Protein AF-A0A7S4VWR3-F1 (afdb_monomer_lite)

Radius of gyration: 19.14 Å; chains: 1; bounding box: 46×29×58 Å

Structure (mmCIF, N/CA/C/O backbone):
data_AF-A0A7S4VWR3-F1
#
_entry.id   AF-A0A7S4VWR3-F1
#
loop_
_atom_site.group_PDB
_atom_site.id
_atom_site.type_symbol
_atom_site.label_atom_id
_atom_site.label_alt_id
_atom_site.label_comp_id
_atom_site.label_asym_id
_atom_site.label_entity_id
_atom_site.label_seq_id
_atom_site.pdbx_PDB_ins_code
_atom_site.Cartn_x
_atom_site.Cartn_y
_atom_site.Cartn_z
_atom_site.occupancy
_atom_site.B_iso_or_equiv
_atom_site.auth_seq_id
_atom_site.auth_comp_id
_atom_site.auth_asym_id
_atom_site.auth_atom_id
_atom_site.pdbx_PDB_model_num
ATOM 1 N N . LYS A 1 1 ? -1.486 16.994 3.038 1.00 81.00 1 LYS A N 1
ATOM 2 C CA . LYS A 1 1 ? -0.344 16.320 2.356 1.00 81.00 1 LYS A CA 1
ATOM 3 C C . LYS A 1 1 ? -0.329 14.797 2.551 1.00 81.00 1 LYS A C 1
ATOM 5 O O . LYS A 1 1 ? -0.173 14.110 1.554 1.00 81.00 1 LYS A O 1
ATOM 10 N N . ARG A 1 2 ? -0.484 14.253 3.775 1.00 89.75 2 ARG A N 1
ATOM 11 C CA . ARG A 1 2 ? -0.419 12.793 4.016 1.00 89.75 2 ARG A CA 1
ATOM 12 C C . ARG A 1 2 ? -1.554 12.006 3.342 1.00 89.75 2 ARG A C 1
ATOM 14 O O . ARG A 1 2 ? -1.257 11.167 2.505 1.00 89.75 2 ARG A O 1
ATOM 21 N N . ARG A 1 3 ? -2.817 12.353 3.617 1.00 93.12 3 ARG A N 1
ATOM 22 C CA . ARG A 1 3 ? -4.010 11.725 3.013 1.00 93.12 3 ARG A CA 1
ATOM 23 C C . ARG A 1 3 ? -3.920 11.581 1.488 1.00 93.12 3 ARG A C 1
ATOM 25 O O . ARG A 1 3 ? -4.077 10.490 0.964 1.00 93.12 3 ARG A O 1
ATOM 32 N N . PHE A 1 4 ? -3.550 12.658 0.794 1.00 95.44 4 PHE A N 1
ATOM 33 C CA . PHE A 1 4 ? -3.368 12.650 -0.662 1.00 95.44 4 PHE A CA 1
ATOM 34 C C . PHE A 1 4 ? -2.348 11.600 -1.146 1.00 95.44 4 PHE A C 1
ATOM 36 O O . PHE A 1 4 ? -2.576 10.936 -2.152 1.00 95.44 4 PHE A O 1
ATOM 43 N N . LYS A 1 5 ? -1.232 11.404 -0.423 1.00 96.75 5 LYS A N 1
ATOM 44 C CA . LYS A 1 5 ? -0.242 10.365 -0.763 1.00 96.75 5 LYS A CA 1
ATOM 45 C C . LYS A 1 5 ? -0.824 8.959 -0.624 1.00 96.75 5 LYS A C 1
ATOM 47 O O . LYS A 1 5 ? -0.541 8.108 -1.458 1.00 96.75 5 LYS A O 1
ATOM 52 N N . VAL A 1 6 ? -1.629 8.731 0.413 1.00 97.69 6 VAL A N 1
ATOM 53 C CA . VAL A 1 6 ? -2.290 7.443 0.664 1.00 97.69 6 VAL A CA 1
ATOM 54 C C . VAL A 1 6 ? -3.336 7.166 -0.415 1.00 97.69 6 VAL A C 1
ATOM 56 O O . VAL A 1 6 ? -3.371 6.074 -0.966 1.00 97.69 6 VAL A O 1
ATOM 59 N N . GLU A 1 7 ? -4.135 8.165 -0.791 1.00 96.75 7 GLU A N 1
ATOM 60 C CA . GLU A 1 7 ? -5.118 8.043 -1.875 1.00 96.75 7 GLU A CA 1
ATOM 61 C C . GLU A 1 7 ? -4.451 7.741 -3.227 1.00 96.75 7 GLU A C 1
ATOM 63 O O . GLU A 1 7 ? -4.922 6.881 -3.972 1.00 96.75 7 GLU A O 1
ATOM 68 N N . LEU A 1 8 ? -3.322 8.390 -3.535 1.00 97.44 8 LEU A N 1
ATOM 69 C CA . LEU A 1 8 ? -2.543 8.082 -4.737 1.00 97.44 8 LEU A CA 1
ATOM 70 C C . LEU A 1 8 ? -1.973 6.656 -4.690 1.00 97.44 8 LEU A C 1
ATOM 72 O O . LEU A 1 8 ? -2.063 5.925 -5.674 1.00 97.44 8 LEU A O 1
ATOM 76 N N . ALA A 1 9 ? -1.443 6.240 -3.539 1.00 98.25 9 ALA A N 1
ATOM 77 C CA . ALA A 1 9 ? -0.959 4.882 -3.316 1.00 98.25 9 ALA A CA 1
ATOM 78 C C . ALA A 1 9 ? -2.071 3.832 -3.496 1.00 98.25 9 ALA A C 1
ATOM 80 O O . ALA A 1 9 ? -1.865 2.827 -4.171 1.00 98.25 9 ALA A O 1
ATOM 81 N N . LEU A 1 10 ? -3.279 4.085 -2.985 1.00 98.06 10 LEU A N 1
ATOM 82 C CA . LEU A 1 10 ? -4.430 3.202 -3.190 1.00 98.06 10 LEU A CA 1
ATOM 83 C C . LEU A 1 10 ? -4.814 3.084 -4.666 1.00 98.06 10 LEU A C 1
ATOM 85 O O . LEU A 1 10 ? -5.166 1.993 -5.104 1.00 98.06 10 LEU A O 1
ATOM 89 N N . ARG A 1 11 ? -4.712 4.162 -5.455 1.00 97.62 11 ARG A N 1
ATOM 90 C CA . ARG A 1 11 ? -4.940 4.095 -6.911 1.00 97.62 11 ARG A CA 1
ATOM 91 C C . ARG A 1 11 ? -3.912 3.212 -7.611 1.00 97.62 11 ARG A C 1
ATOM 93 O O . ARG A 1 11 ? -4.296 2.418 -8.463 1.00 97.62 11 ARG A O 1
ATOM 100 N N . VAL A 1 12 ? -2.635 3.325 -7.241 1.00 98.06 12 VAL A N 1
ATOM 101 C CA . VAL A 1 12 ? -1.572 2.446 -7.758 1.00 98.06 12 VAL A CA 1
ATOM 102 C C . VAL A 1 12 ? -1.900 0.989 -7.449 1.00 98.06 12 VAL A C 1
ATOM 104 O O . VAL A 1 12 ? -1.913 0.162 -8.353 1.00 98.06 12 VAL A O 1
ATOM 107 N N . ILE A 1 13 ? -2.236 0.682 -6.193 1.00 97.81 13 ILE A N 1
ATOM 108 C CA . ILE A 1 13 ? -2.554 -0.689 -5.781 1.00 97.81 13 ILE A CA 1
ATOM 109 C C . ILE A 1 13 ? -3.785 -1.214 -6.527 1.00 97.81 13 ILE A C 1
ATOM 111 O O . ILE A 1 13 ? -3.745 -2.316 -7.069 1.00 97.81 13 ILE A O 1
ATOM 115 N N . LYS A 1 14 ? -4.854 -0.413 -6.614 1.00 96.81 14 LYS A N 1
ATOM 116 C CA . LYS A 1 14 ? -6.109 -0.790 -7.279 1.00 96.81 14 LYS A CA 1
ATOM 117 C C . LYS A 1 14 ? -5.917 -1.147 -8.755 1.00 96.81 14 LYS A C 1
ATOM 119 O O . LYS A 1 14 ? -6.597 -2.036 -9.253 1.00 96.81 14 LYS A O 1
ATOM 124 N N . ASN A 1 15 ? -5.006 -0.459 -9.438 1.00 96.56 15 ASN A N 1
ATOM 125 C CA . ASN A 1 15 ? -4.734 -0.664 -10.862 1.00 96.56 15 ASN A CA 1
ATOM 126 C C . ASN A 1 15 ? -3.581 -1.648 -11.123 1.00 96.56 15 ASN A C 1
ATOM 128 O O . ASN A 1 15 ? -3.258 -1.922 -12.279 1.00 96.56 15 ASN A O 1
ATOM 132 N N . SER A 1 16 ? -2.938 -2.158 -10.071 1.00 96.12 16 SER A N 1
ATOM 133 C CA . SER A 1 16 ? -1.789 -3.048 -10.202 1.00 96.12 16 SER A CA 1
ATOM 134 C C . SER A 1 16 ? -2.189 -4.434 -10.704 1.00 96.12 16 SER A C 1
ATOM 136 O O . SER A 1 16 ? -3.278 -4.945 -10.4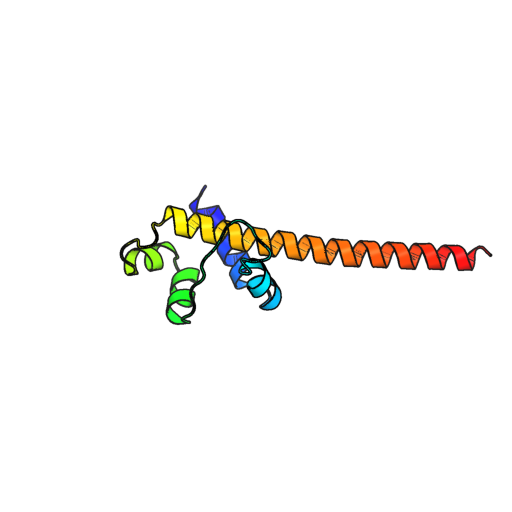35 1.00 96.12 16 SER A O 1
ATOM 138 N N . ARG A 1 17 ? -1.276 -5.077 -11.436 1.00 95.06 17 ARG A N 1
ATOM 139 C CA . ARG A 1 17 ? -1.461 -6.468 -11.866 1.00 95.06 17 ARG A CA 1
ATOM 140 C C . ARG A 1 17 ? -1.278 -7.421 -10.675 1.00 95.06 17 ARG A C 1
ATOM 142 O O . ARG A 1 17 ? -0.358 -7.194 -9.886 1.00 95.06 17 ARG A O 1
ATOM 149 N N . PRO A 1 18 ? -2.027 -8.540 -10.597 1.00 94.38 18 PRO A N 1
ATOM 150 C CA . PRO A 1 18 ? -1.938 -9.486 -9.478 1.00 94.38 18 PRO A CA 1
ATOM 151 C C . PRO A 1 18 ? -0.511 -9.943 -9.144 1.00 94.38 18 PRO A C 1
ATOM 153 O O . PRO A 1 18 ? -0.123 -9.951 -7.983 1.00 94.38 18 PRO A O 1
ATOM 156 N N . MET A 1 19 ? 0.311 -10.219 -10.161 1.00 94.88 19 MET A N 1
ATOM 157 C CA . MET A 1 19 ? 1.711 -10.633 -9.981 1.00 94.88 19 MET A CA 1
ATOM 158 C C . MET A 1 19 ? 2.587 -9.560 -9.305 1.00 94.88 19 MET A C 1
ATOM 160 O O . MET A 1 19 ? 3.513 -9.882 -8.561 1.00 94.88 19 MET A O 1
ATOM 164 N N . LEU A 1 20 ? 2.330 -8.273 -9.567 1.00 96.12 20 LEU A N 1
ATOM 165 C CA . LEU A 1 20 ? 3.057 -7.178 -8.913 1.00 96.12 20 LEU A CA 1
ATOM 166 C C . LEU A 1 20 ? 2.636 -7.056 -7.454 1.00 96.12 20 LEU A C 1
ATO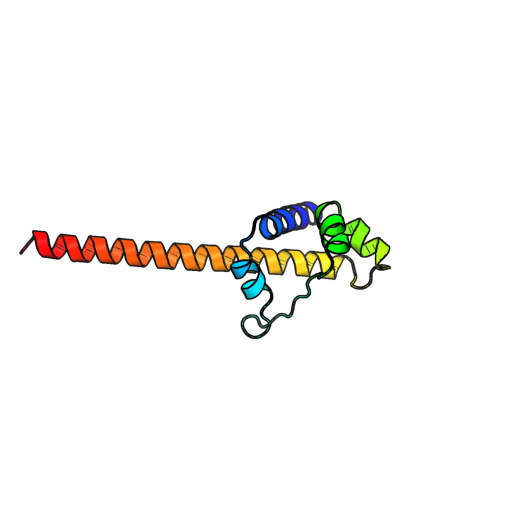M 168 O O . LEU A 1 20 ? 3.483 -6.842 -6.590 1.00 96.12 20 LEU A O 1
ATOM 172 N N . MET A 1 21 ? 1.342 -7.240 -7.193 1.00 95.81 21 MET A N 1
ATOM 173 C CA . MET A 1 21 ? 0.798 -7.231 -5.845 1.00 95.81 21 MET A CA 1
ATOM 174 C C . MET A 1 21 ? 1.359 -8.383 -5.008 1.00 95.81 21 MET A C 1
ATOM 176 O O . MET A 1 21 ? 1.881 -8.150 -3.923 1.00 95.81 21 MET A O 1
ATOM 180 N N . GLU A 1 22 ? 1.346 -9.608 -5.536 1.00 94.56 22 GLU A N 1
ATOM 181 C CA . GLU A 1 22 ? 1.926 -10.784 -4.876 1.00 94.56 22 GLU A CA 1
ATOM 182 C C . GLU A 1 22 ? 3.394 -10.544 -4.504 1.00 94.56 22 GLU A C 1
ATOM 184 O O . GLU A 1 22 ? 3.798 -10.738 -3.357 1.00 94.56 22 GLU A O 1
ATOM 189 N N . ARG A 1 23 ? 4.18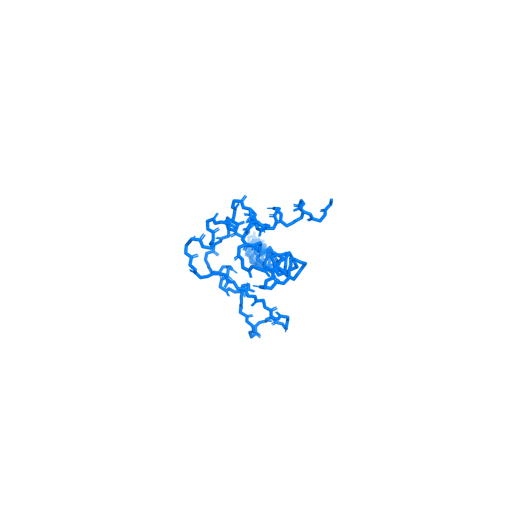0 -10.010 -5.445 1.00 94.69 23 ARG A N 1
ATOM 190 C CA . ARG A 1 23 ? 5.588 -9.693 -5.202 1.00 94.69 23 ARG A CA 1
ATOM 191 C C . ARG A 1 23 ? 5.781 -8.577 -4.174 1.00 94.69 23 ARG A C 1
ATOM 193 O O . ARG A 1 23 ? 6.707 -8.656 -3.375 1.00 94.69 23 ARG A O 1
ATOM 200 N N . ALA A 1 24 ? 4.928 -7.553 -4.176 1.00 96.12 24 ALA A N 1
ATOM 201 C CA . ALA A 1 24 ? 4.995 -6.459 -3.208 1.00 96.12 24 ALA A CA 1
ATOM 202 C C . ALA A 1 24 ? 4.708 -6.924 -1.769 1.00 96.12 24 ALA A C 1
ATOM 204 O O . ALA A 1 24 ? 5.245 -6.347 -0.816 1.00 96.12 24 ALA A O 1
ATOM 205 N N . LEU A 1 25 ? 3.888 -7.965 -1.606 1.00 95.94 25 LEU A N 1
ATOM 206 C CA . LEU A 1 25 ? 3.541 -8.552 -0.311 1.00 95.94 25 LEU A CA 1
ATOM 207 C C . LEU A 1 25 ? 4.559 -9.591 0.186 1.00 95.94 25 LEU A C 1
ATOM 209 O O . LEU A 1 25 ? 4.551 -9.924 1.371 1.00 95.94 25 LEU A O 1
ATOM 213 N N . ASP A 1 26 ? 5.450 -10.086 -0.676 1.00 93.75 26 ASP A N 1
ATOM 214 C CA . ASP A 1 26 ? 6.400 -11.141 -0.325 1.00 93.75 26 ASP A CA 1
ATOM 215 C C . ASP A 1 26 ? 7.440 -10.675 0.716 1.00 93.75 26 ASP A C 1
ATOM 217 O O . ASP A 1 26 ? 8.369 -9.901 0.446 1.00 93.75 26 ASP A O 1
ATOM 221 N N . GLY A 1 27 ? 7.299 -11.202 1.934 1.00 87.69 27 GLY A N 1
ATOM 222 C CA . GLY A 1 27 ? 8.186 -10.933 3.064 1.00 87.69 27 GLY A CA 1
ATOM 223 C C . GLY A 1 27 ? 9.576 -11.572 2.963 1.00 87.69 27 GLY A C 1
ATOM 224 O O . GLY A 1 27 ? 10.440 -11.230 3.766 1.00 87.69 27 GLY A O 1
ATOM 225 N N . LYS A 1 28 ? 9.824 -12.477 2.007 1.00 90.38 28 LYS A N 1
ATOM 226 C CA . LYS A 1 28 ? 11.174 -13.003 1.728 1.00 90.38 28 LYS A CA 1
ATOM 227 C C . LYS A 1 28 ? 11.993 -12.023 0.894 1.00 90.38 28 LYS A C 1
ATOM 229 O O . LYS A 1 28 ? 13.209 -11.953 1.041 1.00 90.38 28 LYS A O 1
ATOM 234 N N . ILE A 1 29 ? 11.325 -11.265 0.027 1.00 89.69 29 ILE A N 1
ATOM 235 C CA . ILE A 1 29 ? 11.961 -10.277 -0.851 1.00 89.69 29 ILE A CA 1
ATOM 236 C C . ILE A 1 29 ? 12.226 -8.982 -0.087 1.00 89.69 29 ILE A C 1
ATOM 238 O O . ILE A 1 29 ? 13.275 -8.356 -0.247 1.00 89.69 29 ILE A O 1
ATOM 242 N N . HIS A 1 30 ? 11.277 -8.565 0.748 1.00 91.44 30 HIS A N 1
ATOM 243 C CA . HIS A 1 30 ? 11.334 -7.274 1.414 1.00 91.44 30 HIS A CA 1
ATOM 244 C C . HIS A 1 30 ? 11.564 -7.402 2.921 1.00 91.44 30 HIS A C 1
ATOM 246 O O . HIS A 1 30 ? 10.787 -8.034 3.628 1.00 91.44 30 HIS A O 1
ATOM 252 N N . LYS A 1 31 ? 12.585 -6.700 3.437 1.00 88.81 31 LYS A N 1
ATOM 25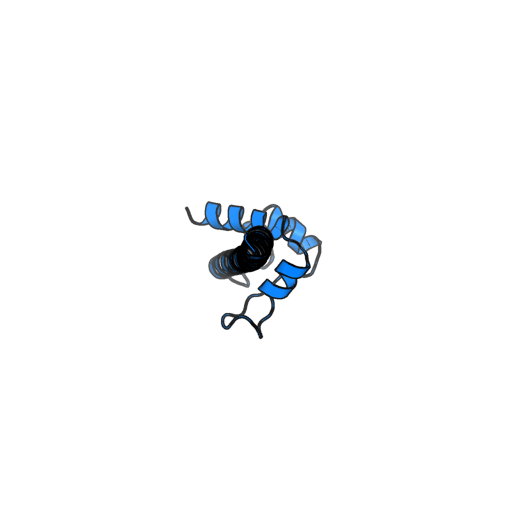3 C CA . LYS A 1 31 ? 12.931 -6.700 4.873 1.00 88.81 31 LYS A CA 1
ATOM 254 C C . LYS A 1 31 ? 11.800 -6.189 5.773 1.00 88.81 31 LYS A C 1
ATOM 256 O O . LYS A 1 31 ? 11.565 -6.743 6.842 1.00 88.81 31 LYS A O 1
ATOM 261 N N . LYS A 1 32 ? 11.110 -5.116 5.365 1.00 91.38 32 LYS A N 1
ATOM 262 C CA . LYS A 1 32 ? 9.966 -4.576 6.116 1.00 91.38 32 LYS A CA 1
ATOM 263 C C . LYS A 1 32 ? 8.734 -5.428 5.820 1.00 91.38 32 LYS A C 1
ATOM 265 O O . LYS A 1 32 ? 8.354 -5.561 4.659 1.00 91.38 32 LYS A O 1
ATOM 270 N N . ARG A 1 33 ? 8.096 -5.994 6.841 1.00 93.44 33 ARG A N 1
ATOM 271 C CA . ARG A 1 33 ? 6.832 -6.715 6.651 1.00 93.44 33 ARG A CA 1
ATOM 272 C C . ARG A 1 33 ? 5.698 -5.726 6.387 1.00 93.44 33 ARG A C 1
ATOM 274 O O . ARG A 1 33 ? 5.741 -4.593 6.859 1.00 93.44 33 ARG A O 1
ATOM 281 N N . VAL A 1 34 ? 4.733 -6.165 5.592 1.00 96.62 34 VAL A N 1
ATOM 282 C CA . VAL A 1 34 ? 3.497 -5.446 5.271 1.00 96.62 34 VAL A CA 1
ATOM 283 C C . VAL A 1 34 ? 2.334 -6.414 5.434 1.00 96.62 34 VAL A C 1
ATOM 285 O O . VAL A 1 34 ? 2.531 -7.627 5.343 1.00 96.62 34 VAL A O 1
ATOM 288 N N . PHE A 1 35 ? 1.138 -5.893 5.670 1.00 95.12 35 PHE A N 1
ATOM 289 C CA . PHE A 1 35 ? -0.088 -6.684 5.720 1.00 95.12 35 PHE A CA 1
ATOM 290 C C . PHE A 1 35 ? -1.039 -6.284 4.597 1.00 95.12 35 PHE A C 1
ATOM 292 O O . PHE A 1 35 ? -0.949 -5.191 4.035 1.00 95.12 35 PHE A O 1
ATOM 299 N N . TRP A 1 36 ? -1.966 -7.181 4.274 1.00 95.62 36 TRP A N 1
ATOM 300 C CA . TRP A 1 36 ? -3.008 -6.916 3.294 1.00 95.62 36 TRP A CA 1
ATOM 301 C C . TRP A 1 36 ? -4.328 -7.562 3.695 1.00 95.62 36 TRP A C 1
ATOM 303 O O . TRP A 1 36 ? -4.339 -8.607 4.348 1.00 95.62 36 TRP A O 1
ATOM 313 N N . TYR A 1 37 ? -5.424 -6.927 3.292 1.00 94.06 37 TYR A N 1
ATOM 314 C CA . TYR A 1 37 ? -6.781 -7.395 3.551 1.00 94.06 37 TYR A CA 1
ATOM 315 C C . TYR A 1 37 ? -7.172 -8.473 2.539 1.00 94.06 37 TYR A C 1
ATOM 317 O O . TYR A 1 37 ? -6.764 -8.418 1.375 1.00 94.06 37 TYR A O 1
ATOM 325 N N . LYS A 1 38 ? -7.932 -9.473 2.990 1.00 90.31 38 LYS A N 1
ATOM 326 C CA . LYS A 1 38 ? -8.255 -10.661 2.184 1.00 90.31 38 LYS A CA 1
ATOM 327 C C . LYS A 1 38 ? -9.702 -10.684 1.718 1.00 90.31 38 LYS A C 1
ATOM 329 O O . LYS A 1 38 ? -9.962 -11.213 0.641 1.00 90.31 38 LYS A O 1
ATOM 334 N N . SER A 1 39 ? -10.630 -10.159 2.517 1.00 95.31 39 SER A N 1
ATOM 335 C CA . SER A 1 39 ? -12.041 -10.176 2.143 1.00 95.31 39 SER A CA 1
ATOM 336 C C . SER A 1 39 ? -12.341 -9.096 1.109 1.00 95.31 39 SER A C 1
ATOM 338 O O . SER A 1 39 ? -11.713 -8.032 1.074 1.00 95.31 39 SER A O 1
ATOM 340 N N . LYS A 1 40 ? -13.321 -9.371 0.249 1.00 94.12 40 LYS A N 1
ATOM 341 C CA . LYS A 1 40 ? -13.761 -8.410 -0.761 1.00 94.12 40 LYS A CA 1
ATOM 342 C C . LYS A 1 40 ? -14.386 -7.185 -0.096 1.00 94.12 40 LYS A C 1
ATOM 344 O O . LYS A 1 40 ? -14.146 -6.065 -0.527 1.00 94.12 40 LYS A O 1
ATOM 349 N N . GLU A 1 41 ? -15.117 -7.400 0.988 1.00 94.81 41 GLU A N 1
ATOM 350 C CA . GLU A 1 41 ? -15.806 -6.375 1.761 1.00 94.81 41 GLU A CA 1
ATOM 351 C C . GLU A 1 41 ? -14.813 -5.387 2.385 1.00 94.81 41 GLU A C 1
ATOM 353 O O . GLU A 1 41 ? -14.996 -4.174 2.274 1.00 94.81 41 GLU A O 1
ATOM 358 N N . GLU A 1 42 ? -13.726 -5.879 2.992 1.00 94.88 42 GLU A N 1
ATOM 359 C CA . GLU A 1 42 ? -12.658 -5.021 3.522 1.00 94.88 42 GLU A CA 1
ATOM 360 C C . GLU A 1 42 ? -11.996 -4.207 2.412 1.00 94.88 42 GLU A C 1
ATOM 362 O O . GLU A 1 42 ? -11.752 -3.014 2.590 1.00 94.88 42 GLU A O 1
ATOM 367 N N . LEU A 1 43 ? -11.719 -4.830 1.264 1.00 95.88 43 LEU A N 1
ATOM 368 C CA . LEU A 1 43 ? -11.089 -4.161 0.127 1.00 95.88 43 LEU A CA 1
ATOM 369 C C . LEU A 1 43 ? -12.004 -3.090 -0.482 1.00 95.88 43 LEU A C 1
ATOM 371 O O . LEU A 1 43 ? -11.545 -1.982 -0.766 1.00 95.88 43 LEU A O 1
ATOM 375 N N . ASP A 1 44 ? -13.298 -3.370 -0.628 1.00 96.38 44 ASP A N 1
ATOM 376 C CA . ASP A 1 44 ? -14.280 -2.407 -1.130 1.00 96.38 44 ASP A CA 1
ATOM 377 C C . ASP A 1 44 ? -14.365 -1.181 -0.207 1.00 96.38 44 ASP A C 1
ATOM 379 O O . ASP A 1 44 ? -14.358 -0.034 -0.674 1.00 96.38 44 ASP A O 1
ATOM 383 N N . VAL A 1 45 ? -14.364 -1.400 1.113 1.00 96.56 45 VAL A N 1
ATOM 384 C CA . VAL A 1 45 ? -14.327 -0.308 2.096 1.00 96.56 45 VAL A CA 1
ATOM 385 C C . VAL A 1 45 ? -12.983 0.418 2.053 1.00 96.56 45 VAL A C 1
ATOM 387 O O . VAL A 1 45 ? -12.985 1.646 2.025 1.00 96.56 45 VAL A O 1
ATOM 390 N N . LEU A 1 46 ? -11.852 -0.293 1.974 1.00 96.50 46 LEU A N 1
ATOM 391 C CA . LEU A 1 46 ? -10.506 0.287 1.888 1.00 96.50 46 LEU A CA 1
ATOM 392 C C . LEU A 1 46 ? -10.397 1.287 0.735 1.00 96.50 46 LEU A C 1
ATOM 394 O O . LEU A 1 46 ? -9.933 2.413 0.920 1.00 96.50 46 LEU A O 1
ATOM 398 N N . PHE A 1 47 ? -10.820 0.872 -0.462 1.00 96.25 47 PHE A N 1
ATOM 399 C CA . PHE A 1 47 ? -10.706 1.690 -1.667 1.00 96.25 47 PHE A CA 1
ATOM 400 C C . PHE A 1 47 ? -11.717 2.836 -1.711 1.00 96.25 47 PHE A C 1
ATOM 402 O O . PHE A 1 47 ? -11.467 3.830 -2.395 1.00 96.25 47 PHE A O 1
ATOM 409 N N . LYS A 1 48 ? -12.839 2.723 -0.993 1.00 95.50 48 LYS A N 1
ATOM 410 C CA . LYS A 1 48 ? -13.793 3.823 -0.818 1.00 95.50 48 LYS A CA 1
ATOM 411 C C . LYS A 1 48 ? -13.303 4.832 0.223 1.00 95.50 48 LYS A C 1
ATOM 413 O O . LYS A 1 48 ? -13.378 6.036 -0.004 1.00 95.50 48 LYS A O 1
ATOM 418 N N . SER A 1 49 ? -12.832 4.345 1.368 1.00 95.50 49 SER A N 1
ATOM 419 C CA . SER A 1 49 ? -12.304 5.135 2.476 1.00 95.50 49 SER A CA 1
ATOM 420 C C . SER A 1 49 ? -11.499 4.252 3.433 1.00 95.50 49 SER A C 1
ATOM 422 O O . SER A 1 49 ? -12.056 3.549 4.279 1.00 95.50 49 SER A O 1
ATOM 424 N N . TYR A 1 50 ? -10.170 4.348 3.360 1.00 95.38 50 TYR A N 1
ATOM 425 C CA . TYR A 1 50 ? -9.288 3.640 4.291 1.00 95.38 50 TYR A CA 1
ATOM 426 C C . TYR A 1 50 ? -9.530 4.056 5.746 1.00 95.38 50 TYR A C 1
ATOM 428 O O . TYR A 1 50 ? -9.446 3.219 6.634 1.00 95.38 50 TYR A O 1
ATOM 436 N N . TYR A 1 51 ? -9.891 5.321 5.996 1.00 95.94 51 TYR A N 1
ATOM 437 C CA . TYR A 1 51 ? -10.207 5.799 7.342 1.00 95.94 51 TYR A CA 1
ATOM 438 C C . TYR A 1 51 ? -11.412 5.060 7.932 1.00 95.94 51 TYR A C 1
ATOM 440 O O . TYR A 1 51 ? -11.337 4.587 9.060 1.00 95.94 51 TYR A O 1
ATOM 448 N N . MET A 1 52 ? -12.484 4.887 7.148 1.00 96.19 52 MET A N 1
ATOM 449 C CA . MET A 1 52 ? -13.665 4.139 7.595 1.00 96.19 52 MET A CA 1
ATOM 450 C C . MET A 1 52 ? -13.349 2.673 7.884 1.00 96.19 52 MET A C 1
ATOM 452 O O . MET A 1 52 ? -13.927 2.094 8.799 1.00 96.19 52 MET A O 1
ATOM 456 N N . LEU A 1 53 ? -12.460 2.051 7.102 1.00 96.00 53 LEU A N 1
ATOM 457 C CA . LEU A 1 53 ? -12.035 0.682 7.386 1.00 96.00 53 LEU A CA 1
ATOM 458 C C . LEU A 1 53 ? -11.327 0.611 8.744 1.00 96.00 53 LEU A C 1
ATOM 460 O O . LEU A 1 53 ? -11.668 -0.229 9.570 1.00 96.00 53 LEU A O 1
ATOM 464 N N . VAL A 1 54 ? -10.373 1.513 8.983 1.00 96.12 54 VAL A N 1
ATOM 465 C CA . VAL A 1 54 ? -9.616 1.564 10.240 1.00 96.12 54 VAL A CA 1
ATOM 466 C C . VAL A 1 54 ? -10.529 1.845 11.431 1.00 96.12 54 VAL A C 1
ATOM 468 O O . VAL A 1 54 ? -10.410 1.179 12.454 1.00 96.12 54 VAL A O 1
ATOM 471 N N . GLU A 1 55 ? -11.474 2.771 11.288 1.00 96.75 55 GLU A N 1
ATOM 472 C CA . GLU A 1 55 ? -12.482 3.074 12.307 1.00 96.75 55 GLU A CA 1
ATOM 473 C C . GLU A 1 55 ? -13.344 1.844 12.642 1.00 96.75 55 GLU A C 1
ATOM 475 O O . GLU A 1 55 ? -13.514 1.516 13.814 1.00 96.75 55 GLU A O 1
ATOM 480 N N . ARG A 1 56 ? -13.816 1.098 11.631 1.00 94.94 56 ARG A N 1
ATOM 481 C CA . ARG A 1 56 ? -14.590 -0.147 11.825 1.00 94.94 56 ARG A CA 1
ATOM 482 C C . ARG A 1 56 ? -13.803 -1.248 12.524 1.00 94.94 56 ARG A C 1
ATOM 484 O O . ARG A 1 56 ? -14.389 -2.036 13.257 1.00 94.94 56 ARG A O 1
ATOM 491 N N . MET A 1 57 ? -12.493 -1.297 12.308 1.00 93.25 57 MET A N 1
ATOM 492 C CA . MET A 1 57 ? -11.590 -2.219 13.002 1.00 93.25 57 MET A CA 1
ATOM 493 C C . MET A 1 57 ? -11.167 -1.696 14.384 1.00 93.25 57 MET A C 1
ATOM 495 O O . MET A 1 57 ? -10.248 -2.234 14.997 1.00 93.25 57 MET A O 1
ATOM 499 N N . GLY A 1 58 ? -11.792 -0.622 14.877 1.00 95.25 58 GLY A N 1
ATOM 500 C CA . GLY A 1 58 ? -11.478 -0.037 16.176 1.00 95.25 58 GLY A CA 1
ATOM 501 C C . GLY A 1 58 ? -10.054 0.507 16.254 1.00 95.25 58 GLY A C 1
ATOM 502 O O . GLY A 1 58 ? -9.452 0.461 17.320 1.00 95.25 58 GLY A O 1
ATOM 503 N N . PHE A 1 59 ? -9.495 0.978 15.136 1.00 94.62 59 PHE A N 1
ATOM 504 C CA . PHE A 1 59 ? -8.116 1.463 15.021 1.00 94.62 59 PHE A CA 1
ATOM 505 C C . PHE A 1 59 ? -7.044 0.412 15.347 1.00 94.62 59 PHE A C 1
ATOM 507 O O . PHE A 1 59 ? -5.966 0.750 15.837 1.00 94.62 59 PHE A O 1
ATOM 514 N N . HIS A 1 60 ? -7.326 -0.854 15.030 1.00 93.19 60 HIS A N 1
ATOM 515 C CA . HIS A 1 60 ? -6.373 -1.956 15.114 1.00 93.19 60 HIS A CA 1
ATOM 516 C C . HIS A 1 60 ? -6.193 -2.603 13.725 1.00 93.19 60 HIS A C 1
ATOM 518 O O . HIS A 1 60 ? -7.073 -3.346 13.292 1.00 93.19 60 HIS A O 1
ATOM 524 N N . PRO A 1 61 ? -5.078 -2.351 13.007 1.00 94.00 61 PRO A N 1
ATOM 525 C CA . PRO A 1 61 ? -3.927 -1.517 13.385 1.00 94.00 61 PRO A CA 1
ATOM 526 C C . PRO A 1 61 ? -4.220 -0.001 13.401 1.00 94.00 61 PRO A C 1
ATOM 528 O O . PRO A 1 61 ? -5.180 0.446 12.763 1.00 94.00 61 PRO A O 1
ATOM 531 N N . PRO A 1 62 ? -3.382 0.814 14.074 1.00 97.00 62 PRO A N 1
ATOM 532 C CA . PRO A 1 62 ? -3.530 2.265 14.097 1.00 97.00 62 PRO A CA 1
ATOM 533 C C . PRO A 1 62 ? -3.514 2.886 12.699 1.00 97.00 62 PRO A C 1
ATOM 535 O O . PRO A 1 62 ? -2.816 2.425 11.794 1.00 97.00 62 PRO A O 1
ATOM 538 N N . LEU A 1 63 ? -4.210 4.017 12.540 1.00 96.88 63 LEU A N 1
ATOM 539 C CA . LEU A 1 63 ? -4.337 4.698 11.247 1.00 96.88 63 LEU A CA 1
ATOM 540 C C . LEU A 1 63 ? -2.983 4.977 10.582 1.00 96.88 63 LEU A C 1
ATOM 542 O O . LEU A 1 63 ? -2.825 4.720 9.393 1.00 96.88 63 LEU A O 1
ATOM 546 N N . PHE A 1 64 ? -1.999 5.472 11.338 1.00 96.25 64 PHE A N 1
ATOM 547 C CA . PHE A 1 64 ? -0.688 5.807 10.777 1.00 96.25 64 PHE A CA 1
ATOM 548 C C . PHE A 1 64 ? 0.046 4.573 10.228 1.00 96.25 64 PHE A C 1
ATOM 550 O O . PHE A 1 64 ? 0.769 4.691 9.240 1.00 96.25 64 PHE A O 1
ATOM 557 N N . GLU A 1 65 ? -0.143 3.406 10.847 1.00 97.12 65 GLU A N 1
ATOM 558 C CA . GLU A 1 65 ? 0.474 2.151 10.424 1.00 97.12 65 GLU A CA 1
ATOM 559 C C . GLU A 1 65 ? -0.176 1.652 9.134 1.00 97.12 65 GLU A C 1
ATOM 561 O O . GLU A 1 65 ? 0.517 1.273 8.192 1.00 97.12 65 GLU A O 1
ATOM 566 N N . VAL A 1 66 ? -1.504 1.754 9.041 1.00 97.56 66 VAL A N 1
ATOM 567 C CA . VAL A 1 66 ? -2.260 1.436 7.822 1.00 97.56 66 VAL A CA 1
ATOM 568 C C . VAL A 1 66 ? -1.847 2.353 6.669 1.00 97.56 66 VAL A C 1
ATOM 570 O O . VAL A 1 66 ? -1.580 1.877 5.565 1.00 97.56 66 VAL A O 1
ATOM 573 N N . GLU A 1 67 ? -1.735 3.660 6.919 1.00 97.75 67 GLU A N 1
ATOM 574 C CA . GLU A 1 67 ? -1.271 4.639 5.931 1.00 97.75 67 GLU A CA 1
ATOM 575 C C . GLU A 1 67 ? 0.146 4.327 5.433 1.00 97.75 67 GLU A C 1
ATOM 577 O O . GLU A 1 67 ? 0.399 4.343 4.226 1.00 97.75 67 GLU A O 1
ATOM 582 N N . GLU A 1 68 ? 1.075 4.035 6.347 1.00 97.62 68 GLU A N 1
ATOM 583 C CA . GLU A 1 68 ? 2.452 3.699 5.990 1.00 97.62 68 GLU A CA 1
ATOM 584 C C . GLU A 1 68 ? 2.520 2.386 5.199 1.00 97.62 68 GLU A C 1
ATOM 586 O O . GLU A 1 68 ? 3.194 2.315 4.167 1.00 97.62 68 GLU A O 1
ATOM 591 N N . ASN A 1 69 ? 1.778 1.370 5.639 1.00 98.06 69 ASN A N 1
ATOM 592 C CA . ASN A 1 69 ? 1.684 0.072 4.986 1.00 98.06 69 ASN A CA 1
ATOM 593 C C . ASN A 1 69 ? 1.213 0.208 3.527 1.00 98.06 69 ASN A C 1
ATOM 595 O O . ASN A 1 69 ? 1.869 -0.297 2.615 1.00 98.06 69 ASN A O 1
ATOM 599 N N . ILE A 1 70 ? 0.141 0.973 3.291 1.00 98.31 70 ILE A N 1
ATOM 600 C CA . ILE A 1 70 ? -0.382 1.267 1.947 1.00 98.31 70 ILE A CA 1
ATOM 601 C C . ILE A 1 70 ? 0.688 1.936 1.074 1.00 98.31 70 ILE A C 1
ATOM 603 O O . ILE A 1 70 ? 0.911 1.521 -0.064 1.00 98.31 70 ILE A O 1
ATOM 607 N N . ILE A 1 71 ? 1.380 2.953 1.597 1.00 98.25 71 ILE A N 1
ATOM 608 C CA . ILE A 1 71 ? 2.414 3.681 0.846 1.00 98.25 71 ILE A CA 1
ATOM 609 C C . ILE A 1 71 ? 3.572 2.752 0.462 1.00 98.25 71 ILE A C 1
ATOM 611 O O . ILE A 1 71 ? 4.072 2.822 -0.662 1.00 98.25 71 ILE A O 1
ATOM 615 N N . ILE A 1 72 ? 3.996 1.871 1.370 1.00 98.12 72 ILE A N 1
ATOM 616 C CA . ILE A 1 72 ? 5.085 0.922 1.116 1.00 98.12 72 ILE A CA 1
ATOM 617 C C . ILE A 1 72 ? 4.701 -0.072 0.021 1.00 98.12 72 ILE A C 1
ATOM 619 O O . ILE A 1 72 ? 5.514 -0.326 -0.868 1.00 98.12 72 ILE A O 1
ATOM 623 N N . ILE A 1 73 ? 3.486 -0.619 0.065 1.00 98.38 73 ILE A N 1
ATOM 624 C CA . ILE A 1 73 ? 3.009 -1.566 -0.951 1.00 98.38 73 ILE A CA 1
ATOM 625 C C . ILE A 1 73 ? 2.996 -0.896 -2.326 1.00 98.38 73 ILE A C 1
ATOM 627 O O . ILE A 1 73 ? 3.578 -1.425 -3.271 1.00 98.38 73 ILE A O 1
ATOM 631 N N . ALA A 1 74 ? 2.420 0.303 -2.429 1.00 98.44 74 ALA A N 1
ATOM 632 C CA . ALA A 1 74 ? 2.401 1.058 -3.682 1.00 98.44 74 ALA A CA 1
ATOM 633 C C . ALA A 1 74 ? 3.814 1.349 -4.203 1.00 98.44 74 ALA A C 1
ATOM 635 O O . ALA A 1 74 ? 4.081 1.177 -5.390 1.00 98.44 74 ALA A O 1
ATOM 636 N N . LYS A 1 75 ? 4.739 1.737 -3.317 1.00 98.00 75 LYS A N 1
ATOM 637 C CA . LYS A 1 75 ? 6.137 1.962 -3.690 1.00 98.00 75 LYS A CA 1
ATOM 638 C C . LYS A 1 75 ? 6.771 0.702 -4.287 1.00 98.00 75 LYS A C 1
ATOM 640 O O . LYS A 1 75 ? 7.399 0.788 -5.332 1.00 98.00 75 LYS A O 1
ATOM 645 N N . ARG A 1 76 ? 6.568 -0.467 -3.673 1.00 98.06 76 ARG A N 1
ATOM 646 C CA . ARG A 1 76 ? 7.110 -1.742 -4.182 1.00 98.06 76 ARG A CA 1
ATOM 647 C C . ARG A 1 76 ? 6.562 -2.111 -5.553 1.00 98.06 76 ARG A C 1
ATOM 649 O O . ARG A 1 76 ? 7.311 -2.631 -6.374 1.00 98.06 76 ARG A O 1
ATOM 656 N N . ILE A 1 77 ? 5.277 -1.845 -5.789 1.00 98.12 77 ILE A N 1
ATOM 657 C CA . ILE A 1 77 ? 4.645 -2.052 -7.097 1.00 98.12 77 ILE A CA 1
ATOM 658 C C . ILE A 1 77 ? 5.347 -1.185 -8.145 1.00 98.12 77 ILE A C 1
ATOM 660 O O . ILE A 1 77 ? 5.839 -1.722 -9.135 1.00 98.12 77 ILE A O 1
ATOM 664 N N . VAL A 1 78 ? 5.475 0.120 -7.887 1.00 97.88 78 VAL A N 1
ATOM 665 C CA . VAL A 1 78 ? 6.119 1.068 -8.814 1.00 97.88 78 VAL A CA 1
ATOM 666 C C . VAL A 1 78 ? 7.588 0.717 -9.052 1.00 97.88 78 VAL A C 1
ATOM 668 O O . VAL A 1 78 ? 8.028 0.675 -10.198 1.00 97.88 78 VAL A O 1
ATOM 671 N N . ASP A 1 79 ? 8.342 0.409 -7.993 1.00 96.12 79 ASP A N 1
ATOM 672 C CA . ASP A 1 79 ? 9.753 0.023 -8.096 1.00 96.12 79 ASP A CA 1
ATOM 673 C C . ASP A 1 79 ? 9.909 -1.233 -8.972 1.00 96.12 79 ASP A C 1
ATOM 675 O O . ASP A 1 79 ? 10.803 -1.312 -9.819 1.00 96.12 79 ASP A O 1
ATOM 679 N N . ARG A 1 80 ? 9.005 -2.211 -8.823 1.00 95.56 80 ARG A N 1
ATOM 680 C CA . ARG A 1 80 ? 9.030 -3.433 -9.629 1.00 95.56 80 ARG A CA 1
ATOM 681 C C . ARG A 1 80 ? 8.640 -3.188 -11.085 1.00 95.56 80 ARG A C 1
ATOM 683 O O . ARG A 1 80 ? 9.239 -3.793 -11.973 1.00 95.56 80 ARG A O 1
ATOM 690 N N . GLU A 1 81 ? 7.658 -2.333 -11.345 1.00 94.50 81 GLU A N 1
ATOM 691 C CA . GLU A 1 81 ? 7.303 -1.929 -12.709 1.00 94.50 81 GLU A CA 1
ATOM 692 C C . GLU A 1 81 ? 8.484 -1.241 -13.398 1.00 94.50 81 GLU A C 1
ATOM 694 O O . GLU A 1 81 ? 8.860 -1.635 -14.503 1.00 94.50 81 GLU A O 1
ATOM 699 N N . ALA A 1 82 ? 9.131 -0.292 -12.717 1.00 93.94 82 ALA A N 1
ATOM 700 C CA . ALA A 1 82 ? 10.311 0.403 -13.223 1.00 93.94 82 ALA A CA 1
ATOM 701 C C . ALA A 1 82 ? 11.472 -0.560 -13.516 1.00 93.94 82 ALA A C 1
ATOM 703 O O . ALA A 1 82 ? 12.140 -0.441 -14.546 1.00 93.94 82 ALA A O 1
ATOM 704 N N . GLU A 1 83 ? 11.685 -1.560 -12.657 1.00 93.56 83 GLU A N 1
ATOM 705 C CA . GLU A 1 83 ? 12.692 -2.600 -12.869 1.00 93.56 83 GLU A CA 1
ATOM 706 C C . GLU A 1 83 ? 12.394 -3.439 -14.123 1.00 93.56 83 GLU A C 1
ATOM 708 O O . GLU A 1 83 ? 13.291 -3.704 -14.926 1.00 93.56 83 GLU A O 1
ATOM 713 N N . ILE A 1 84 ? 11.137 -3.853 -14.317 1.00 92.88 84 ILE A N 1
ATOM 714 C CA . ILE A 1 84 ? 10.720 -4.628 -15.495 1.00 92.88 84 ILE A CA 1
ATOM 715 C C . ILE A 1 84 ? 10.894 -3.796 -16.767 1.00 92.88 84 ILE A C 1
ATOM 717 O O . ILE A 1 84 ? 11.481 -4.285 -17.732 1.00 92.88 84 ILE A O 1
ATOM 721 N N . VAL A 1 85 ? 10.435 -2.541 -16.762 1.00 92.38 85 VAL A N 1
ATOM 722 C CA . VAL A 1 85 ? 10.569 -1.626 -17.904 1.00 92.38 85 VAL A CA 1
ATOM 723 C C . VAL A 1 85 ? 12.039 -1.425 -18.261 1.00 92.38 85 VAL A C 1
ATOM 725 O O . VAL A 1 85 ? 12.409 -1.612 -19.419 1.00 92.38 85 VAL A O 1
ATOM 728 N N . THR A 1 86 ? 12.891 -1.150 -17.272 1.00 92.75 86 THR A N 1
ATOM 729 C CA . THR A 1 86 ? 14.338 -0.987 -17.478 1.00 92.75 86 THR A CA 1
ATOM 730 C C . THR A 1 86 ? 14.961 -2.241 -18.095 1.00 92.75 86 THR A C 1
ATOM 732 O O . THR A 1 86 ? 15.715 -2.150 -19.059 1.00 92.75 86 THR A O 1
ATOM 735 N N . ARG A 1 87 ? 14.615 -3.439 -17.603 1.00 90.88 87 ARG A N 1
ATOM 736 C CA . ARG A 1 87 ? 15.127 -4.707 -18.159 1.00 90.88 87 ARG A CA 1
ATOM 737 C C . ARG A 1 87 ? 14.716 -4.910 -19.619 1.00 90.88 87 ARG A C 1
ATOM 739 O O . ARG A 1 87 ? 15.534 -5.355 -20.425 1.00 90.88 87 ARG A O 1
ATOM 746 N N . VAL A 1 88 ? 13.466 -4.594 -19.959 1.00 90.12 88 VAL A N 1
ATOM 747 C CA . VAL A 1 88 ? 12.956 -4.689 -21.336 1.00 90.12 88 VAL A CA 1
ATOM 748 C C . VAL A 1 88 ? 13.667 -3.683 -22.242 1.00 90.12 88 VAL A C 1
ATOM 750 O O . VAL A 1 88 ? 14.135 -4.062 -23.315 1.00 90.12 88 VAL A O 1
ATOM 753 N N . GLN A 1 89 ? 13.815 -2.433 -21.794 1.00 83.12 89 GLN A N 1
ATOM 754 C CA . GLN A 1 89 ? 14.507 -1.380 -22.540 1.00 83.12 89 GLN A CA 1
ATOM 755 C C . GLN A 1 89 ? 15.975 -1.732 -22.801 1.00 83.12 89 GLN A C 1
ATOM 757 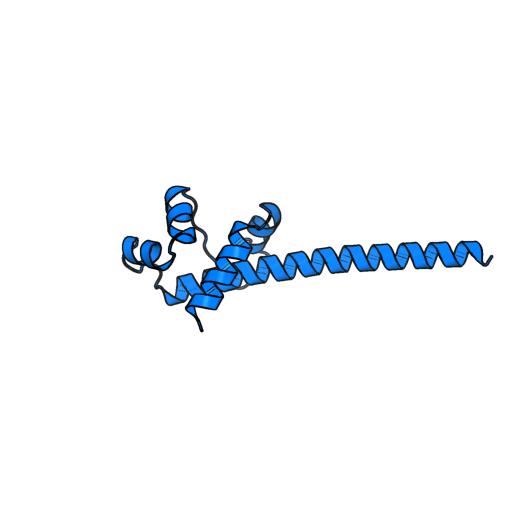O O . GLN A 1 89 ? 16.421 -1.659 -23.944 1.00 83.12 89 GLN A O 1
ATOM 762 N N . SER A 1 90 ? 16.709 -2.191 -21.784 1.00 84.44 90 SER A N 1
ATOM 763 C CA . SER A 1 90 ? 18.110 -2.601 -21.939 1.00 84.44 90 SER A CA 1
ATOM 764 C C . SER A 1 90 ? 18.268 -3.757 -22.926 1.00 84.44 90 SER A C 1
ATOM 766 O O . SER A 1 90 ? 19.177 -3.741 -23.756 1.00 84.44 90 SER A O 1
ATOM 768 N N . ARG A 1 91 ? 17.365 -4.747 -22.890 1.00 83.50 91 ARG A N 1
ATOM 769 C CA . ARG A 1 91 ? 17.376 -5.858 -23.853 1.00 83.50 91 ARG A CA 1
ATOM 770 C C . ARG A 1 91 ? 17.112 -5.371 -25.279 1.00 83.50 91 ARG A C 1
ATOM 772 O O . ARG A 1 91 ? 17.817 -5.788 -26.189 1.00 83.50 91 ARG A O 1
ATOM 779 N N . TYR A 1 92 ? 16.147 -4.473 -25.466 1.00 80.50 92 TYR A N 1
ATOM 780 C CA . TYR A 1 92 ? 15.835 -3.908 -26.779 1.00 80.50 92 TYR A CA 1
ATOM 781 C C . TYR A 1 92 ? 17.009 -3.106 -27.363 1.00 80.50 92 TYR A C 1
ATOM 783 O O . TYR A 1 92 ? 17.391 -3.320 -28.514 1.00 80.50 92 TYR A O 1
ATOM 791 N N . VAL A 1 93 ? 17.633 -2.237 -26.557 1.00 77.50 93 VAL A N 1
ATOM 792 C CA . VAL A 1 93 ? 18.814 -1.452 -26.963 1.00 77.50 93 VAL A CA 1
ATOM 793 C C . VAL A 1 93 ? 19.973 -2.369 -27.354 1.00 77.50 93 VAL A C 1
ATOM 795 O O . VAL A 1 93 ? 20.606 -2.146 -28.386 1.00 77.50 93 VAL A O 1
ATOM 798 N N . HIS A 1 94 ? 20.222 -3.428 -26.579 1.00 71.38 94 HIS A N 1
ATOM 799 C CA . HIS A 1 94 ? 21.251 -4.413 -26.900 1.00 71.38 94 HIS A CA 1
ATOM 800 C C . HIS A 1 94 ? 20.988 -5.091 -28.253 1.00 71.38 94 HIS A C 1
ATOM 802 O O . HIS A 1 94 ? 21.874 -5.117 -29.100 1.00 71.38 94 HIS A O 1
ATOM 808 N N . THR A 1 95 ? 19.772 -5.593 -28.498 1.00 74.69 95 THR A N 1
ATOM 809 C CA . THR A 1 95 ? 19.425 -6.260 -29.766 1.00 74.69 95 THR A CA 1
ATOM 810 C C . THR A 1 95 ? 19.573 -5.331 -30.976 1.00 74.69 95 THR A C 1
ATOM 812 O O . THR A 1 95 ? 20.092 -5.751 -32.008 1.00 74.69 95 THR A O 1
ATOM 815 N N . LEU A 1 96 ? 19.174 -4.060 -30.862 1.00 71.50 96 LEU A N 1
ATOM 816 C CA . LEU A 1 96 ? 19.362 -3.083 -31.941 1.00 71.50 96 LEU A CA 1
ATOM 817 C C . LEU A 1 96 ? 20.839 -2.761 -32.202 1.00 71.50 96 LEU A C 1
ATOM 819 O O . LEU A 1 96 ? 21.226 -2.585 -33.356 1.00 71.50 96 LEU A O 1
ATOM 823 N N . SER A 1 97 ? 21.657 -2.684 -31.149 1.00 66.00 97 SER A N 1
ATOM 824 C CA . SER A 1 97 ? 23.104 -2.479 -31.268 1.00 66.00 97 SER A CA 1
ATOM 825 C C . SER A 1 97 ? 23.778 -3.663 -31.970 1.00 66.00 97 SER A C 1
ATOM 827 O O . SER A 1 97 ? 24.484 -3.467 -32.955 1.00 66.00 97 SER A O 1
ATOM 829 N N . SER A 1 98 ? 23.477 -4.897 -31.542 1.00 63.97 98 SER A N 1
ATOM 830 C CA . SER A 1 98 ? 24.025 -6.119 -32.146 1.00 63.97 98 SER A CA 1
ATOM 831 C C . SER A 1 98 ? 23.640 -6.283 -33.618 1.00 63.97 98 SER A C 1
ATOM 833 O O . SER A 1 98 ? 24.466 -6.715 -34.414 1.00 63.97 98 SER A O 1
ATOM 835 N N . ASN A 1 99 ? 22.419 -5.898 -34.006 1.00 58.31 99 ASN A N 1
ATOM 836 C CA . ASN A 1 99 ? 22.004 -5.948 -35.408 1.00 58.31 99 ASN A CA 1
ATOM 837 C C . ASN A 1 99 ? 22.722 -4.899 -36.264 1.00 58.31 99 ASN A C 1
ATOM 839 O O . ASN A 1 99 ? 23.101 -5.212 -37.386 1.00 58.31 99 ASN A O 1
ATOM 843 N N . LYS A 1 100 ? 22.976 -3.684 -35.754 1.00 56.59 100 LYS A N 1
ATOM 844 C CA . LYS A 1 100 ? 23.750 -2.676 -36.500 1.00 56.59 100 LYS A CA 1
ATOM 845 C C . LYS A 1 100 ? 25.168 -3.152 -36.807 1.00 56.59 100 LYS A C 1
ATOM 847 O O . LYS A 1 100 ? 25.632 -2.912 -37.910 1.00 56.59 100 LYS A O 1
ATOM 852 N N . THR A 1 101 ? 25.828 -3.870 -35.899 1.00 52.72 101 THR A N 1
ATOM 853 C CA . THR A 1 101 ? 27.177 -4.416 -36.139 1.00 52.72 101 THR A CA 1
ATOM 854 C C . THR A 1 101 ? 27.224 -5.412 -37.305 1.00 52.72 101 THR A C 1
ATOM 856 O O . THR A 1 101 ? 28.239 -5.486 -37.984 1.00 52.72 101 THR A O 1
ATOM 859 N N . ILE A 1 102 ? 26.132 -6.132 -37.581 1.00 52.31 102 ILE A N 1
ATOM 860 C CA . ILE A 1 102 ? 26.062 -7.120 -38.674 1.00 52.31 102 ILE A CA 1
ATOM 86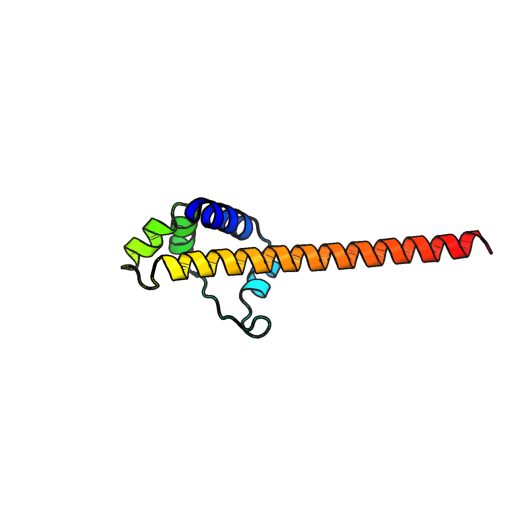1 C C . ILE A 1 102 ? 25.873 -6.447 -40.044 1.00 52.31 102 ILE A C 1
ATOM 863 O O . ILE A 1 102 ? 26.293 -6.999 -41.049 1.00 52.31 102 ILE A O 1
ATOM 867 N N . PHE A 1 103 ? 25.290 -5.245 -40.105 1.00 45.91 103 PHE A N 1
ATOM 868 C CA . PHE A 1 103 ? 25.097 -4.508 -41.366 1.00 45.91 103 PHE A CA 1
ATOM 869 C C . PHE A 1 103 ? 26.303 -3.643 -41.784 1.00 45.91 103 PHE A C 1
ATOM 871 O O . PHE A 1 103 ? 26.248 -3.000 -42.830 1.00 45.91 103 PHE A O 1
ATOM 878 N N . TYR A 1 104 ? 27.371 -3.605 -40.979 1.00 47.34 104 TYR A N 1
ATOM 879 C CA . TYR A 1 104 ? 28.630 -2.908 -41.291 1.00 47.34 104 TYR A CA 1
ATOM 880 C C . TYR A 1 104 ? 29.830 -3.870 -41.433 1.00 47.34 104 TYR A C 1
ATOM 882 O O . TYR A 1 104 ? 30.975 -3.421 -41.374 1.00 47.34 104 TYR A O 1
ATOM 890 N N . LEU A 1 105 ? 29.572 -5.169 -41.617 1.00 45.53 105 LEU A N 1
ATOM 891 C CA . LEU A 1 105 ? 30.537 -6.201 -42.019 1.00 45.53 105 LEU A CA 1
ATOM 892 C C . LEU A 1 105 ? 30.091 -6.807 -43.353 1.00 45.53 105 LEU A C 1
ATOM 894 O O . LEU A 1 105 ? 30.987 -7.149 -44.152 1.00 45.53 105 LEU A O 1
#

pLDDT: mean 90.34, std 12.43, range [45.53, 98.44]

Secondary structure (DSSP, 8-state):
-HHHHHHHHHHHHHHS-HHHHHHHH-TTT-SS------SHHHHHHHHH-HHHHHHHTTTSS-HHHHHHHHHHHHHHHHHHHHHHHHHHHHHHHHHHHHHHHHTT-

Sequence (105 aa):
KRRFKVELALRVIKNSRPMLMERALDGKIHKKRVFWYKSKEELDVLFKSYYMLVERMGFHPPLFEVEENIIIIAKRIVDREAEIVTRVQSRYVHTLSSNKTIFYL

Foldseek 3Di:
DLVVLLLVLLVLVVPFDPVLLVVLQDCVNDVDHADDDDDPVLNVCCNVPVVVSCVVVVCVPPPVNSSVRSNSSSVSSVVVVVVVVVVVVVVVVVVVVVVVVVVVD

Organism: NCBI:txid49249